Protein AF-A0A349WH10-F1 (afdb_monomer_lite)

Radius of gyration: 17.25 Å; chains: 1; bounding box: 46×36×33 Å

pLDDT: mean 86.92, std 10.28, range [43.69, 96.06]

Sequence (78 aa):
MFSIHRKSCYILAVFTLFQALIGNEGERWILADYQELKDAAAKQDAFAMGFLSLVHANGDKG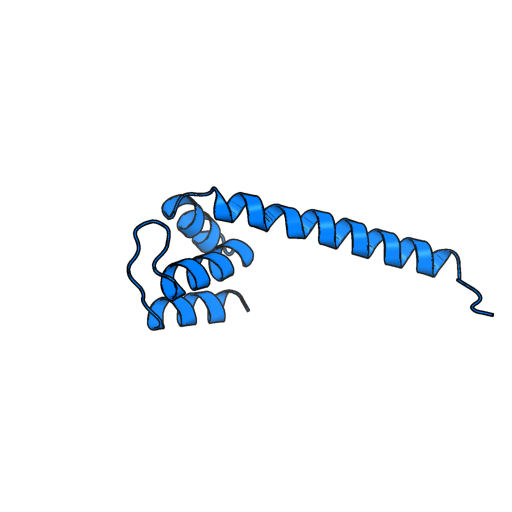QDISYADALNFAEVAA

Structure (mmCIF, N/CA/C/O backbone):
data_AF-A0A349WH10-F1
#
_entry.id   AF-A0A349WH10-F1
#
loop_
_atom_site.group_PDB
_atom_site.id
_atom_site.type_symbol
_atom_site.label_atom_id
_atom_site.label_alt_id
_atom_site.label_comp_id
_atom_site.label_asym_id
_atom_site.label_entity_id
_atom_site.label_seq_id
_atom_site.pdbx_PDB_ins_code
_atom_site.Cartn_x
_atom_site.Cartn_y
_atom_site.Cartn_z
_atom_site.occupancy
_atom_site.B_iso_or_equiv
_atom_site.auth_seq_id
_atom_site.auth_comp_id
_atom_site.auth_asym_id
_atom_site.auth_atom_id
_atom_site.pdbx_PDB_model_num
ATOM 1 N N . MET A 1 1 ? 30.934 -25.753 -11.811 1.00 43.69 1 MET A N 1
ATOM 2 C CA . MET A 1 1 ? 31.550 -24.418 -11.971 1.00 43.69 1 MET A CA 1
ATOM 3 C C . MET A 1 1 ? 30.574 -23.573 -12.779 1.00 43.69 1 MET A C 1
ATOM 5 O O . MET A 1 1 ? 30.436 -23.805 -13.972 1.00 43.69 1 MET A O 1
ATOM 9 N N . PHE A 1 2 ? 29.773 -22.733 -12.117 1.00 56.12 2 PHE A N 1
ATOM 10 C CA . PHE A 1 2 ? 28.708 -21.974 -12.781 1.00 56.12 2 PHE A CA 1
ATOM 11 C C . PHE A 1 2 ? 29.334 -20.954 -13.737 1.00 56.12 2 PHE A C 1
ATOM 13 O O . PHE A 1 2 ? 29.984 -20.008 -13.299 1.00 56.12 2 PHE A O 1
ATOM 20 N N . SER A 1 3 ? 29.176 -21.166 -15.045 1.00 58.69 3 SER A N 1
ATOM 21 C CA . SER A 1 3 ? 29.560 -20.177 -16.052 1.00 58.69 3 SER A CA 1
ATOM 22 C C . SER A 1 3 ? 28.518 -19.064 -16.035 1.00 58.69 3 SER A C 1
ATOM 24 O O . SER A 1 3 ? 27.501 -19.118 -16.727 1.00 58.69 3 SER A O 1
ATOM 26 N N . ILE A 1 4 ? 28.737 -18.083 -15.163 1.00 64.19 4 ILE A N 1
ATOM 27 C CA . ILE A 1 4 ? 27.896 -16.897 -15.061 1.00 64.19 4 ILE A CA 1
ATOM 28 C C . ILE A 1 4 ? 28.023 -16.134 -16.380 1.00 64.19 4 ILE A C 1
ATOM 30 O O . ILE A 1 4 ? 29.041 -15.506 -16.676 1.00 64.19 4 ILE A O 1
ATOM 34 N N . HIS A 1 5 ? 26.991 -16.224 -17.214 1.00 69.12 5 HIS A N 1
ATOM 35 C CA . HIS A 1 5 ? 26.931 -15.460 -18.447 1.00 69.12 5 HIS A CA 1
ATOM 36 C C . HIS A 1 5 ? 26.799 -13.980 -18.099 1.00 69.12 5 HIS A C 1
ATOM 38 O O . HIS A 1 5 ? 25.866 -13.574 -17.411 1.00 69.12 5 HIS A O 1
ATOM 44 N N . ARG A 1 6 ? 27.719 -13.155 -18.614 1.00 73.50 6 ARG A N 1
ATOM 45 C CA . ARG A 1 6 ? 27.785 -11.704 -18.357 1.00 73.50 6 ARG A CA 1
ATOM 46 C C . ARG A 1 6 ? 26.428 -11.003 -18.538 1.00 73.50 6 ARG A C 1
ATOM 48 O O . ARG A 1 6 ? 26.094 -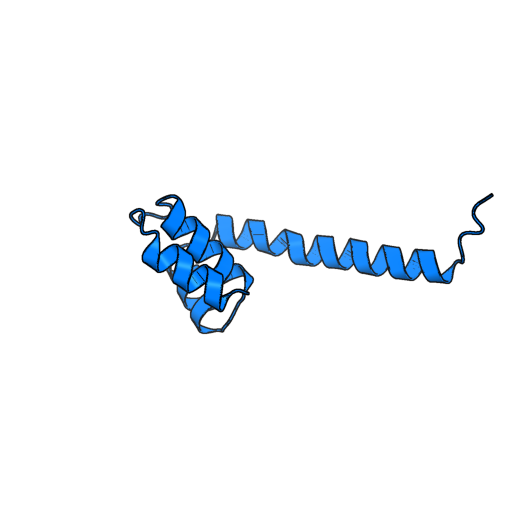10.100 -17.785 1.00 73.50 6 ARG A O 1
ATOM 55 N N . LYS A 1 7 ? 25.620 -11.466 -19.499 1.00 76.56 7 LYS A N 1
ATOM 56 C CA . LYS A 1 7 ? 24.253 -10.976 -19.748 1.00 76.56 7 LYS A CA 1
ATOM 57 C C . LYS A 1 7 ? 23.289 -11.269 -18.590 1.00 76.56 7 LYS A C 1
ATOM 59 O O . LYS A 1 7 ? 22.510 -10.399 -18.227 1.00 76.56 7 LYS A O 1
ATOM 64 N N . SER A 1 8 ? 23.376 -12.451 -17.984 1.00 81.56 8 SER A N 1
ATOM 65 C CA . SER A 1 8 ? 22.553 -12.849 -16.838 1.00 81.56 8 SER A CA 1
ATOM 66 C C . SER A 1 8 ? 22.842 -11.993 -15.603 1.00 81.56 8 SER A C 1
ATOM 68 O O . SER A 1 8 ? 21.907 -11.614 -14.910 1.00 81.56 8 SER A O 1
ATOM 70 N N . CYS A 1 9 ? 24.102 -11.605 -15.365 1.00 83.69 9 CYS A N 1
ATOM 71 C CA . CYS A 1 9 ? 24.446 -10.648 -14.304 1.00 83.69 9 CYS A CA 1
ATOM 72 C C . CYS A 1 9 ? 23.774 -9.289 -14.487 1.00 83.69 9 CYS A C 1
ATOM 74 O O . CYS A 1 9 ? 23.244 -8.744 -13.525 1.00 83.69 9 CYS A O 1
ATOM 76 N N . TYR A 1 10 ? 23.784 -8.744 -15.707 1.00 84.69 10 TYR A N 1
ATOM 77 C CA . TYR A 1 10 ? 23.144 -7.455 -15.970 1.00 84.69 10 TYR A CA 1
ATOM 78 C C . TYR A 1 10 ? 21.632 -7.522 -15.776 1.00 84.69 10 TYR A C 1
ATOM 80 O O . TYR A 1 10 ? 21.062 -6.624 -15.170 1.00 84.69 10 TYR A O 1
ATOM 88 N N . ILE A 1 11 ? 20.996 -8.601 -16.236 1.00 88.69 11 ILE A N 1
ATOM 89 C CA . ILE A 1 11 ? 19.558 -8.812 -16.039 1.00 88.69 11 ILE A CA 1
ATOM 90 C C . ILE A 1 11 ? 19.232 -8.874 -14.543 1.00 88.69 11 ILE A C 1
ATOM 92 O O . ILE A 1 11 ? 18.339 -8.169 -14.084 1.00 88.69 11 ILE A O 1
ATOM 96 N N . LEU A 1 12 ? 19.989 -9.657 -13.769 1.00 87.44 12 LEU A N 1
ATOM 97 C CA . LEU A 1 12 ? 19.798 -9.748 -12.321 1.00 87.44 12 LEU A CA 1
ATOM 98 C C . LEU A 1 12 ? 19.966 -8.388 -11.637 1.00 87.44 12 LEU A C 1
ATOM 100 O O . LEU A 1 12 ? 19.109 -8.021 -10.839 1.00 87.44 12 LEU A O 1
ATOM 104 N N . ALA A 1 13 ? 21.003 -7.625 -11.995 1.00 87.69 13 ALA A N 1
ATOM 105 C CA . ALA A 1 13 ? 21.250 -6.296 -11.440 1.00 87.69 13 ALA A CA 1
ATOM 106 C C . ALA A 1 13 ? 20.105 -5.312 -11.734 1.00 87.69 13 ALA A C 1
ATOM 108 O O . ALA A 1 13 ? 19.713 -4.552 -10.852 1.00 87.69 13 ALA A O 1
ATOM 109 N N . VAL A 1 14 ? 19.526 -5.357 -12.941 1.00 88.62 14 VAL A N 1
ATOM 110 C CA . VAL A 1 14 ? 18.348 -4.546 -13.290 1.00 88.62 14 VAL A CA 1
ATOM 111 C C . VAL A 1 14 ? 17.165 -4.899 -12.393 1.00 88.62 14 VAL A C 1
ATOM 113 O O . VAL A 1 14 ? 16.552 -3.995 -11.837 1.00 88.62 14 VAL A O 1
ATOM 116 N N . PHE A 1 15 ? 16.880 -6.186 -12.179 1.00 89.06 15 PHE A N 1
ATOM 117 C CA . PHE A 1 15 ? 15.795 -6.594 -11.281 1.00 89.06 15 PHE A CA 1
ATOM 118 C C . PHE A 1 15 ? 16.039 -6.171 -9.830 1.00 89.06 15 PHE A C 1
ATOM 120 O O . PHE A 1 15 ? 15.107 -5.713 -9.174 1.00 89.06 15 PHE A O 1
ATOM 127 N N . THR A 1 16 ? 17.279 -6.261 -9.336 1.00 85.56 16 THR A N 1
ATOM 128 C CA . THR A 1 16 ? 17.595 -5.846 -7.956 1.00 85.56 16 THR A CA 1
ATOM 129 C C . THR A 1 16 ? 17.407 -4.341 -7.768 1.00 85.56 16 THR A C 1
ATOM 131 O O . THR A 1 16 ? 16.832 -3.908 -6.773 1.00 85.56 16 THR A O 1
ATOM 134 N N . LEU A 1 17 ? 17.837 -3.537 -8.746 1.00 85.69 17 LEU A N 1
ATOM 135 C CA . LEU A 1 17 ? 17.624 -2.087 -8.742 1.00 85.69 17 LEU A CA 1
ATOM 136 C C . LEU A 1 17 ? 16.136 -1.729 -8.836 1.00 85.69 17 LEU A C 1
ATOM 138 O O . LEU A 1 17 ? 15.683 -0.820 -8.147 1.00 85.69 17 LEU A O 1
ATOM 142 N N . PHE A 1 18 ? 15.364 -2.462 -9.642 1.00 83.25 18 PHE A N 1
ATOM 143 C CA . PHE A 1 18 ? 13.924 -2.241 -9.780 1.00 83.25 18 PHE A CA 1
ATOM 144 C C . PHE A 1 18 ? 13.169 -2.554 -8.480 1.00 83.25 18 PHE A C 1
ATOM 146 O O . PHE A 1 18 ? 12.287 -1.801 -8.082 1.00 83.25 18 PHE A O 1
ATOM 153 N N . GLN A 1 19 ? 13.559 -3.618 -7.770 1.00 80.69 19 GLN A N 1
ATOM 154 C CA . GLN A 1 19 ? 13.013 -3.940 -6.449 1.00 80.69 19 GLN A CA 1
ATOM 155 C C . GLN A 1 19 ? 13.350 -2.876 -5.402 1.00 80.69 19 GLN A C 1
ATOM 157 O O . GLN A 1 19 ? 12.490 -2.539 -4.596 1.00 80.69 19 GLN A O 1
ATOM 162 N N . ALA A 1 20 ? 14.566 -2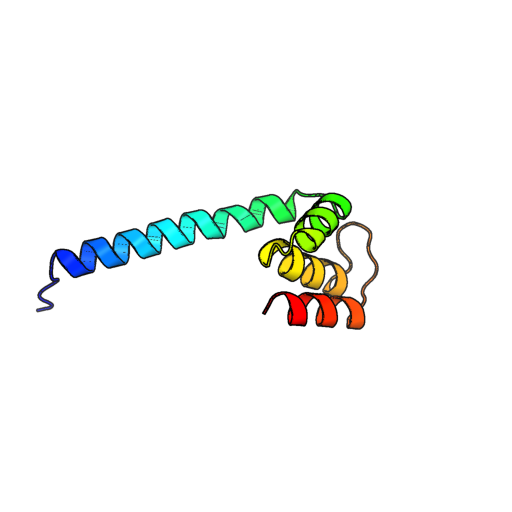.323 -5.427 1.00 78.25 20 ALA A N 1
ATOM 163 C CA . ALA A 1 20 ? 14.947 -1.228 -4.537 1.00 78.25 20 ALA A CA 1
ATOM 164 C C . ALA A 1 20 ? 14.136 0.049 -4.817 1.00 78.25 20 ALA A C 1
ATOM 166 O O . ALA A 1 20 ? 13.717 0.725 -3.882 1.00 78.25 20 ALA A O 1
ATOM 167 N N . LEU A 1 21 ? 13.873 0.346 -6.095 1.00 73.69 21 LEU A N 1
ATOM 168 C CA . LEU A 1 21 ? 13.042 1.481 -6.496 1.00 73.69 21 LEU A CA 1
ATOM 169 C C . LEU A 1 21 ? 11.595 1.319 -6.005 1.00 73.69 21 LEU A C 1
ATOM 171 O O . LEU A 1 21 ? 11.041 2.246 -5.426 1.00 73.69 21 LEU A O 1
ATOM 175 N N . ILE A 1 22 ? 11.011 0.130 -6.187 1.00 74.62 22 ILE A N 1
ATOM 176 C CA . ILE A 1 22 ? 9.641 -0.180 -5.750 1.00 74.62 22 ILE A CA 1
ATOM 177 C C . ILE A 1 22 ? 9.535 -0.221 -4.220 1.00 74.62 22 ILE A C 1
ATOM 179 O O . ILE A 1 22 ? 8.579 0.298 -3.653 1.00 74.62 22 ILE A O 1
ATOM 183 N N . GLY A 1 23 ? 10.515 -0.816 -3.534 1.00 69.06 23 GLY A N 1
ATOM 184 C CA . GLY A 1 23 ? 10.514 -0.934 -2.074 1.00 69.06 23 GLY A CA 1
ATOM 185 C C . GLY A 1 23 ? 10.511 0.418 -1.355 1.00 69.06 23 GLY A C 1
ATOM 186 O O . GLY A 1 23 ? 10.002 0.514 -0.241 1.00 69.06 23 GLY A O 1
ATOM 187 N N . ASN A 1 24 ? 11.010 1.469 -2.009 1.00 71.88 24 ASN A N 1
ATOM 188 C CA . ASN A 1 24 ? 11.014 2.826 -1.470 1.00 71.88 24 ASN A CA 1
ATOM 189 C C . ASN A 1 24 ? 9.610 3.463 -1.396 1.00 71.88 24 ASN A C 1
ATOM 191 O O . ASN A 1 24 ? 9.403 4.386 -0.612 1.00 71.88 24 ASN A O 1
ATOM 195 N N . GLU A 1 25 ? 8.623 2.968 -2.153 1.00 75.50 25 GLU A N 1
ATOM 196 C CA . GLU A 1 25 ? 7.238 3.463 -2.059 1.00 75.50 25 GLU A CA 1
ATOM 197 C C . GLU A 1 25 ? 6.588 3.099 -0.712 1.00 75.50 25 GLU A C 1
ATOM 199 O O . GLU A 1 25 ? 5.682 3.789 -0.255 1.00 75.50 25 GLU A O 1
ATOM 204 N N . GLY A 1 26 ? 7.069 2.058 -0.020 1.00 77.75 26 GLY A N 1
ATOM 205 C CA . GLY A 1 26 ? 6.527 1.663 1.283 1.00 77.75 26 GLY A CA 1
ATOM 206 C C . GLY A 1 26 ? 6.693 2.743 2.357 1.00 77.75 26 GLY A C 1
ATOM 207 O O . GLY A 1 26 ? 5.745 3.040 3.082 1.00 77.75 26 GLY A O 1
ATOM 208 N N . GLU A 1 27 ? 7.868 3.376 2.430 1.00 85.06 27 GLU A N 1
ATOM 209 C CA . GLU A 1 27 ? 8.140 4.455 3.393 1.00 85.06 27 GLU A CA 1
ATOM 210 C C . GLU A 1 27 ? 7.229 5.663 3.151 1.00 85.06 27 GLU A C 1
ATOM 212 O O . GLU A 1 27 ? 6.683 6.238 4.095 1.00 85.06 27 GLU A O 1
ATOM 217 N N . ARG A 1 28 ? 6.981 5.990 1.878 1.00 87.94 28 ARG A N 1
ATOM 218 C CA . ARG A 1 28 ? 6.053 7.052 1.486 1.00 87.94 28 ARG A CA 1
ATOM 219 C C . ARG A 1 28 ? 4.652 6.815 2.050 1.00 87.94 28 ARG A C 1
ATOM 221 O O . ARG A 1 28 ? 4.081 7.735 2.624 1.00 87.94 28 ARG A O 1
ATOM 228 N N . TRP A 1 29 ? 4.107 5.604 1.938 1.00 89.19 29 TRP A N 1
ATOM 229 C CA . TRP A 1 29 ? 2.750 5.293 2.416 1.00 89.19 29 TRP A CA 1
ATOM 230 C C . TRP A 1 29 ? 2.644 5.167 3.940 1.00 89.19 29 TRP A C 1
ATOM 232 O O . TRP A 1 29 ? 1.609 5.497 4.529 1.00 89.19 29 TRP A O 1
ATOM 242 N N . ILE A 1 30 ? 3.730 4.764 4.604 1.00 88.25 30 ILE A N 1
ATOM 243 C CA . ILE A 1 30 ? 3.826 4.800 6.069 1.00 88.25 30 ILE A CA 1
ATOM 244 C C . ILE A 1 30 ? 3.681 6.242 6.571 1.00 88.25 30 ILE A C 1
ATOM 246 O O . ILE A 1 30 ? 2.917 6.479 7.507 1.00 88.25 30 ILE A O 1
ATOM 250 N N . LEU A 1 31 ? 4.356 7.197 5.926 1.00 89.94 31 LEU A N 1
ATOM 251 C CA . LEU A 1 31 ? 4.355 8.608 6.323 1.00 89.94 31 LEU A CA 1
ATOM 252 C C . LEU A 1 31 ? 3.140 9.401 5.816 1.00 89.94 31 LEU A C 1
ATOM 254 O O . LEU A 1 31 ? 2.768 10.384 6.453 1.00 89.94 31 LEU A O 1
ATOM 258 N N . ALA A 1 32 ? 2.529 8.984 4.704 1.00 91.25 32 ALA A N 1
ATO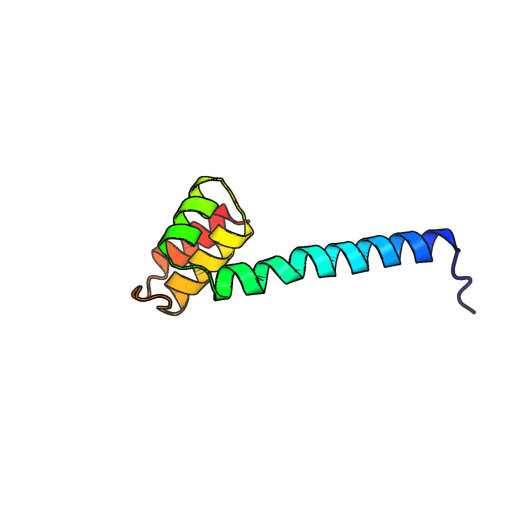M 259 C CA . ALA A 1 32 ? 1.359 9.638 4.119 1.00 91.25 32 ALA A CA 1
ATOM 260 C C . ALA A 1 32 ? 0.166 9.646 5.081 1.00 91.25 32 ALA A C 1
ATOM 262 O O . ALA A 1 32 ? -0.043 8.697 5.843 1.00 91.25 32 ALA A O 1
ATOM 263 N N . ASP A 1 33 ? -0.664 10.681 5.028 1.00 93.94 33 ASP A N 1
ATOM 264 C CA . ASP A 1 33 ? -1.921 10.668 5.769 1.00 93.94 33 ASP A CA 1
ATOM 265 C C . ASP A 1 33 ? -2.988 9.804 5.066 1.00 93.94 33 ASP A C 1
ATOM 267 O O . ASP A 1 33 ? -2.814 9.302 3.950 1.00 93.94 33 ASP A O 1
ATOM 271 N N . TYR A 1 34 ? -4.106 9.565 5.755 1.00 92.88 34 TYR A N 1
ATOM 272 C CA . TYR A 1 34 ? -5.182 8.741 5.205 1.00 92.88 34 TYR A CA 1
ATOM 273 C C . TYR A 1 34 ? -5.806 9.350 3.935 1.00 92.88 34 TYR A C 1
ATOM 275 O O . TYR A 1 34 ? -6.241 8.616 3.045 1.00 92.88 34 TYR A O 1
ATOM 283 N N . GLN A 1 35 ? -5.838 10.681 3.822 1.00 94.12 35 GLN A N 1
ATOM 284 C CA . GLN A 1 35 ? -6.443 11.361 2.682 1.00 94.12 35 GLN A CA 1
ATOM 285 C C . GLN A 1 35 ? -5.559 11.245 1.436 1.00 94.12 35 GLN A C 1
ATOM 287 O O . GLN A 1 35 ? -6.063 10.918 0.364 1.00 94.12 35 GLN A O 1
ATOM 292 N N . GLU A 1 36 ? -4.247 11.416 1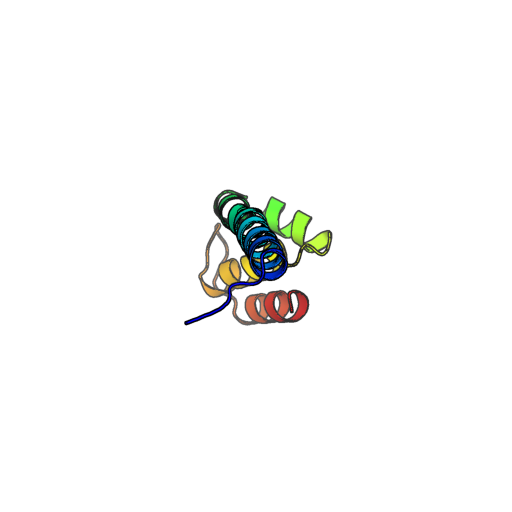.578 1.00 94.19 36 GLU A N 1
ATOM 293 C CA . GLU A 1 36 ? -3.270 11.207 0.510 1.00 94.19 36 GLU A CA 1
ATOM 294 C C . GLU A 1 36 ? -3.316 9.774 -0.029 1.00 94.19 36 GLU A C 1
ATOM 296 O O . GLU A 1 36 ? -3.280 9.563 -1.244 1.00 94.19 36 GLU A O 1
ATOM 301 N N . LEU A 1 37 ? -3.457 8.786 0.861 1.00 92.81 37 LEU A N 1
ATOM 302 C CA . LEU A 1 37 ? -3.639 7.383 0.488 1.00 92.81 37 LEU A CA 1
ATOM 303 C C . LEU A 1 37 ? -4.912 7.168 -0.335 1.00 92.81 37 LEU A C 1
ATOM 305 O O . LEU A 1 37 ? -4.873 6.495 -1.367 1.00 92.81 37 LEU A O 1
ATOM 309 N N . LYS A 1 38 ? -6.032 7.774 0.071 1.00 94.06 38 LYS A N 1
ATOM 310 C CA . LYS A 1 38 ? -7.282 7.719 -0.698 1.00 94.06 38 LYS A CA 1
ATOM 311 C C . LYS A 1 38 ? -7.171 8.405 -2.054 1.00 94.06 38 LYS A C 1
ATOM 313 O O . LYS A 1 38 ? -7.679 7.871 -3.039 1.00 94.06 38 LYS A O 1
ATOM 318 N N . ASP A 1 39 ? -6.506 9.550 -2.126 1.00 95.81 39 ASP A N 1
ATOM 319 C CA . ASP A 1 39 ? -6.323 10.288 -3.376 1.00 95.81 39 ASP A CA 1
ATOM 320 C C . 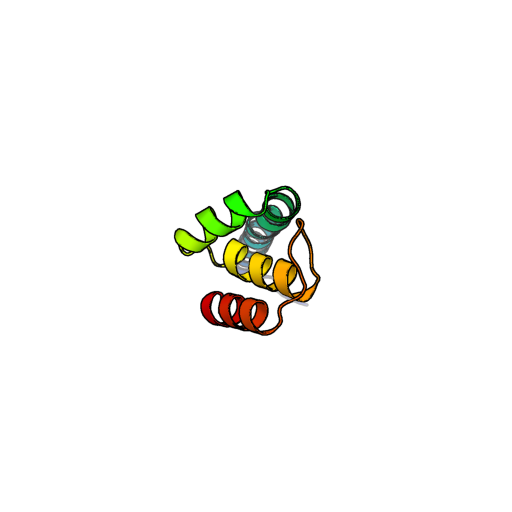ASP A 1 39 ? -5.415 9.525 -4.354 1.00 95.81 39 ASP A C 1
ATOM 322 O O . ASP A 1 39 ? -5.642 9.545 -5.566 1.00 95.81 39 ASP A O 1
ATOM 326 N N . ALA A 1 40 ? -4.399 8.821 -3.846 1.00 93.56 40 ALA A N 1
ATOM 327 C CA . ALA A 1 40 ? -3.549 7.940 -4.641 1.00 93.56 40 ALA A CA 1
ATOM 328 C C . ALA A 1 40 ? -4.296 6.679 -5.102 1.00 93.56 40 ALA A C 1
ATOM 330 O O . ALA A 1 40 ? -4.238 6.325 -6.281 1.00 93.56 40 ALA A O 1
ATOM 331 N N . ALA A 1 41 ? -5.080 6.057 -4.221 1.00 92.38 41 ALA A N 1
ATOM 332 C CA . ALA A 1 41 ? -5.946 4.937 -4.576 1.00 92.38 41 ALA A CA 1
ATOM 333 C C . ALA A 1 41 ? -6.989 5.320 -5.640 1.00 92.38 41 ALA A C 1
ATOM 335 O O . ALA A 1 41 ? -7.221 4.565 -6.581 1.00 92.38 41 ALA A O 1
ATOM 336 N N . ALA A 1 42 ? -7.553 6.531 -5.570 1.00 93.44 42 ALA A N 1
ATOM 337 C CA . ALA A 1 42 ? -8.458 7.058 -6.594 1.00 93.44 42 ALA A CA 1
ATOM 338 C C . ALA A 1 42 ? -7.784 7.218 -7.971 1.00 93.44 42 ALA A C 1
ATOM 340 O O . ALA A 1 42 ? -8.459 7.185 -9.000 1.00 93.44 42 ALA A O 1
ATOM 341 N N . LYS A 1 43 ? -6.452 7.350 -8.005 1.00 94.00 43 LYS A N 1
ATOM 342 C CA . LYS A 1 43 ? -5.631 7.348 -9.227 1.00 94.00 43 LYS A CA 1
ATOM 343 C C . LYS A 1 43 ? -5.179 5.942 -9.646 1.00 94.00 43 LYS A C 1
ATOM 345 O O . LYS A 1 43 ? -4.323 5.832 -10.517 1.00 94.00 43 LYS A O 1
ATOM 350 N N . GLN A 1 44 ? -5.763 4.894 -9.061 1.00 90.50 44 GLN A N 1
ATOM 351 C CA . GLN A 1 44 ? -5.443 3.486 -9.315 1.00 90.50 44 GLN A CA 1
ATOM 352 C C . GLN A 1 44 ? -4.002 3.095 -8.946 1.00 90.50 44 GLN A C 1
ATOM 354 O O . GLN A 1 44 ? -3.422 2.197 -9.554 1.00 90.50 44 GLN A O 1
ATOM 359 N N . ASP A 1 45 ? -3.415 3.741 -7.934 1.00 90.94 45 ASP A N 1
ATOM 360 C CA . ASP A 1 45 ? -2.133 3.307 -7.379 1.00 90.94 45 ASP A CA 1
ATOM 361 C C . ASP A 1 45 ? -2.318 2.020 -6.554 1.00 90.94 45 ASP A C 1
ATOM 363 O O . ASP A 1 45 ? -2.922 2.028 -5.477 1.00 90.94 45 ASP A O 1
ATOM 367 N N . ALA A 1 46 ? -1.809 0.901 -7.076 1.00 89.81 46 ALA A N 1
ATOM 368 C CA . ALA A 1 46 ? -1.933 -0.411 -6.444 1.00 89.81 46 ALA A CA 1
ATOM 369 C C . ALA A 1 46 ? -1.253 -0.481 -5.067 1.00 89.81 46 ALA A C 1
ATOM 371 O O . ALA A 1 46 ? -1.749 -1.171 -4.175 1.00 89.81 46 ALA A O 1
ATOM 372 N N . PHE A 1 47 ? -0.161 0.263 -4.849 1.00 89.12 47 PHE A N 1
ATOM 373 C CA . PHE A 1 47 ? 0.505 0.299 -3.547 1.00 89.12 47 PHE A CA 1
ATOM 374 C C . PHE A 1 47 ? -0.329 1.066 -2.527 1.00 89.12 47 PHE A C 1
ATOM 376 O O . PHE A 1 47 ? -0.476 0.596 -1.401 1.00 89.12 47 PHE A O 1
ATOM 383 N N . ALA A 1 48 ? -0.935 2.187 -2.925 1.00 92.81 48 ALA A N 1
ATOM 384 C CA . ALA A 1 48 ? -1.838 2.934 -2.053 1.00 92.81 48 ALA A CA 1
ATOM 385 C C . ALA A 1 48 ? -3.085 2.116 -1.679 1.00 92.81 48 ALA A C 1
ATOM 387 O O . ALA A 1 48 ? -3.483 2.104 -0.515 1.00 92.81 48 ALA A O 1
ATOM 388 N N . MET A 1 49 ? -3.672 1.383 -2.633 1.00 94.06 49 MET A N 1
ATOM 389 C CA . MET A 1 49 ? -4.806 0.484 -2.372 1.00 94.06 49 MET A CA 1
ATOM 390 C C . MET A 1 49 ? -4.413 -0.674 -1.447 1.00 94.06 49 MET A C 1
ATOM 392 O O . MET A 1 49 ? -5.081 -0.919 -0.443 1.00 94.06 49 MET A O 1
ATOM 396 N N . GLY A 1 50 ? -3.276 -1.325 -1.704 1.00 92.88 50 GLY A N 1
ATOM 397 C CA . GLY A 1 50 ? -2.746 -2.358 -0.815 1.00 92.88 50 GLY A CA 1
ATOM 398 C C . GLY A 1 50 ? -2.504 -1.830 0.602 1.00 92.88 50 GLY A C 1
ATOM 399 O O . GLY A 1 50 ? -2.885 -2.475 1.579 1.00 92.88 50 GLY A O 1
ATOM 400 N N . PHE A 1 51 ? -1.952 -0.622 0.732 1.00 93.00 51 PHE A N 1
ATOM 401 C CA . PHE A 1 51 ? -1.710 0.001 2.029 1.00 93.00 51 PHE A CA 1
ATOM 402 C C . PHE A 1 51 ? -3.010 0.408 2.739 1.00 93.00 51 PHE A C 1
ATOM 404 O O . PHE A 1 51 ? -3.132 0.185 3.941 1.00 93.00 51 PHE A O 1
ATOM 411 N N . LEU A 1 52 ? -4.019 0.916 2.020 1.00 94.25 52 LEU A N 1
ATOM 412 C CA . LEU A 1 52 ? -5.356 1.168 2.575 1.00 94.25 52 LEU A CA 1
ATOM 413 C C . LEU A 1 52 ? -5.988 -0.104 3.141 1.00 94.25 52 LEU A C 1
ATOM 415 O O . LEU A 1 52 ? -6.611 -0.044 4.202 1.00 94.25 52 LEU A O 1
ATOM 419 N N . SER A 1 53 ? -5.779 -1.257 2.497 1.00 94.94 53 SER A N 1
ATOM 420 C CA . SER A 1 53 ? -6.253 -2.527 3.053 1.00 94.94 53 SER A CA 1
ATOM 421 C C . SER A 1 53 ? -5.651 -2.804 4.435 1.00 94.94 53 SER A C 1
ATOM 423 O O . SER A 1 53 ? -6.363 -3.193 5.359 1.00 94.94 53 SER A O 1
ATOM 425 N N . LEU A 1 54 ? -4.355 -2.521 4.610 1.00 93.31 54 LEU A N 1
ATOM 426 C CA . LEU A 1 54 ? -3.647 -2.704 5.876 1.00 93.31 54 LEU A CA 1
ATOM 427 C C . LEU A 1 54 ? -4.107 -1.698 6.930 1.00 93.31 54 LEU A C 1
ATOM 429 O O . LEU A 1 54 ? -4.250 -2.075 8.093 1.00 93.31 54 LEU A O 1
ATOM 433 N N . VAL A 1 55 ? -4.374 -0.451 6.534 1.00 94.62 55 VAL A N 1
ATOM 434 C CA . VAL A 1 55 ? -4.927 0.575 7.430 1.00 94.62 55 VAL A CA 1
ATOM 435 C C . VAL A 1 55 ? -6.261 0.102 8.007 1.00 94.62 55 VAL A C 1
ATOM 437 O O . VAL A 1 55 ? -6.427 0.105 9.225 1.00 94.62 55 VAL A O 1
ATOM 440 N N . HIS A 1 56 ? -7.176 -0.382 7.163 1.00 95.12 56 HIS A N 1
ATOM 441 C CA . HIS A 1 56 ? -8.480 -0.885 7.605 1.00 95.12 56 HIS A CA 1
ATOM 442 C C . HIS A 1 56 ? -8.402 -2.230 8.343 1.00 95.12 56 HIS A C 1
ATOM 444 O O . HIS A 1 56 ? -9.225 -2.490 9.215 1.00 95.12 56 HIS A O 1
ATOM 450 N N . ALA A 1 57 ? -7.415 -3.081 8.056 1.00 95.81 57 ALA A N 1
ATOM 451 C CA . ALA A 1 57 ? -7.224 -4.332 8.790 1.00 95.81 57 ALA A CA 1
ATOM 452 C C . ALA A 1 57 ? -6.688 -4.112 10.217 1.00 95.81 57 ALA A C 1
ATOM 454 O O . ALA A 1 57 ? -7.039 -4.867 11.121 1.00 95.81 57 ALA A O 1
ATOM 455 N N . ASN A 1 58 ? -5.844 -3.093 10.419 1.00 93.50 58 ASN A N 1
ATOM 456 C CA . ASN A 1 58 ? -5.165 -2.844 11.697 1.00 93.50 58 ASN A CA 1
ATOM 457 C C . ASN A 1 58 ? -5.755 -1.677 12.504 1.00 93.50 58 ASN A C 1
ATOM 459 O O . ASN A 1 58 ? -5.412 -1.534 13.675 1.00 93.50 58 ASN A O 1
ATOM 463 N N . GLY A 1 59 ? -6.628 -0.861 11.908 1.00 91.38 59 GLY A N 1
ATOM 464 C CA . GLY A 1 59 ? -7.162 0.343 12.546 1.00 91.38 59 GLY A CA 1
ATOM 465 C C . GLY A 1 59 ? -6.098 1.434 12.708 1.00 91.38 59 GLY A C 1
ATOM 466 O O . GLY A 1 59 ? -5.921 1.986 13.792 1.00 91.38 59 GLY A O 1
ATOM 467 N N . ASP A 1 60 ? -5.323 1.685 11.650 1.00 91.94 60 ASP A N 1
ATOM 468 C CA . ASP A 1 60 ? -4.256 2.695 11.637 1.00 91.94 60 ASP A CA 1
ATOM 469 C C . ASP A 1 60 ? -4.771 4.057 11.121 1.00 91.94 60 ASP A C 1
ATOM 471 O O . ASP A 1 60 ? -5.883 4.176 10.607 1.00 91.94 60 ASP A O 1
ATOM 475 N N . LYS A 1 61 ? -3.966 5.117 11.254 1.00 90.31 61 LYS A N 1
ATOM 476 C CA . LYS A 1 61 ? -4.230 6.464 10.710 1.00 90.31 61 LYS A CA 1
ATOM 477 C C . LYS A 1 61 ? -5.597 7.036 11.116 1.00 90.31 61 LYS A C 1
ATOM 479 O O . LYS A 1 61 ? -6.231 7.773 10.360 1.00 90.31 61 LYS A O 1
ATOM 484 N N . GLY A 1 62 ? -6.039 6.697 12.329 1.00 89.81 62 GLY A N 1
ATOM 485 C CA . GLY A 1 62 ? -7.303 7.157 12.905 1.00 89.81 62 GLY A CA 1
ATOM 486 C C . GLY A 1 62 ? -8.551 6.492 12.321 1.00 89.81 62 GLY A C 1
ATOM 487 O O . GLY A 1 62 ? -9.643 7.016 12.525 1.00 89.81 62 GLY A O 1
ATOM 488 N N . GLN A 1 63 ? -8.401 5.385 11.588 1.00 91.94 63 GLN A N 1
ATOM 489 C CA . GLN A 1 63 ? -9.517 4.566 11.124 1.00 91.94 63 GLN A CA 1
ATOM 490 C C . GLN A 1 63 ? -9.798 3.418 12.085 1.00 91.94 63 GLN A C 1
ATOM 492 O O . GLN A 1 63 ? -8.890 2.870 12.705 1.00 91.94 63 GLN A O 1
ATOM 497 N N . ASP A 1 64 ? -11.064 3.020 12.156 1.00 93.69 64 ASP A N 1
ATOM 498 C CA . ASP A 1 64 ? -11.456 1.801 12.849 1.00 93.69 64 ASP A CA 1
ATOM 499 C C . ASP A 1 64 ? -11.154 0.561 12.000 1.00 93.69 64 ASP A C 1
ATOM 501 O O . ASP A 1 64 ? -11.053 0.610 10.768 1.00 93.69 64 ASP A O 1
ATOM 505 N N . ILE A 1 65 ? -11.048 -0.582 12.678 1.00 95.94 65 ILE A N 1
ATOM 506 C CA . ILE A 1 65 ? -10.867 -1.874 12.019 1.00 95.94 65 ILE A CA 1
ATOM 507 C C . ILE A 1 65 ? -12.130 -2.222 11.219 1.00 95.94 65 ILE A C 1
ATOM 509 O O . ILE A 1 65 ? -13.222 -2.339 11.776 1.00 95.94 65 ILE A O 1
ATOM 513 N N . SER A 1 66 ? -11.961 -2.460 9.920 1.00 96.06 66 SER A N 1
ATOM 514 C CA . SER A 1 66 ? -13.008 -2.894 8.997 1.00 96.06 66 SER A CA 1
ATOM 515 C C . SER A 1 66 ? -12.454 -3.917 8.011 1.00 96.06 66 SER A C 1
ATOM 517 O O . SER A 1 66 ? -11.792 -3.588 7.028 1.00 96.06 66 SER A O 1
ATOM 519 N N . TYR A 1 67 ? -12.754 -5.194 8.250 1.00 94.31 67 TYR A N 1
ATOM 520 C CA . TYR A 1 67 ? -12.323 -6.271 7.353 1.00 94.31 67 TYR A CA 1
ATOM 521 C C . TYR A 1 67 ? -13.019 -6.229 5.988 1.00 94.31 67 TYR A C 1
ATOM 523 O O . TYR A 1 67 ? -12.461 -6.717 5.009 1.00 94.31 67 TYR A O 1
ATOM 531 N N . ALA A 1 68 ? -14.217 -5.641 5.911 1.00 95.75 68 ALA A N 1
ATOM 532 C CA . ALA A 1 68 ? -14.931 -5.467 4.650 1.00 95.75 68 ALA A CA 1
ATOM 533 C C . ALA A 1 68 ? -14.210 -4.460 3.743 1.00 95.75 68 ALA A C 1
ATOM 535 O O . ALA A 1 68 ? -13.956 -4.759 2.577 1.00 95.75 68 ALA A O 1
ATOM 536 N N . ASP A 1 69 ? -13.820 -3.306 4.293 1.00 93.00 69 ASP A N 1
ATOM 537 C CA . ASP A 1 69 ? -13.067 -2.298 3.541 1.00 93.00 69 ASP A CA 1
ATOM 538 C C . ASP A 1 69 ? -11.662 -2.799 3.213 1.00 93.00 69 ASP A C 1
ATOM 540 O O . ASP A 1 69 ? -11.188 -2.616 2.092 1.00 93.00 69 ASP A O 1
ATOM 544 N N . ALA A 1 70 ? -11.023 -3.502 4.155 1.00 95.25 70 ALA A N 1
ATOM 545 C CA . ALA A 1 70 ? -9.730 -4.125 3.919 1.00 95.25 70 ALA A CA 1
ATOM 546 C C . ALA A 1 70 ? -9.773 -5.096 2.731 1.00 95.25 70 ALA A C 1
ATOM 548 O O . ALA A 1 70 ? -8.941 -5.000 1.831 1.00 95.25 70 ALA A O 1
ATOM 549 N N . LEU A 1 71 ? -10.763 -5.995 2.692 1.00 95.31 71 LEU A N 1
ATOM 550 C CA . LEU A 1 71 ? -10.920 -6.939 1.588 1.00 95.31 71 LEU A CA 1
ATOM 551 C C . LEU A 1 71 ? -11.164 -6.218 0.260 1.00 95.31 71 LEU A C 1
ATOM 553 O O . LEU A 1 71 ? -10.502 -6.533 -0.721 1.00 95.31 71 LEU A O 1
ATOM 557 N N . ASN A 1 72 ? -12.049 -5.220 0.239 1.00 94.56 72 ASN A N 1
ATOM 558 C CA . ASN A 1 72 ? -12.361 -4.466 -0.974 1.00 94.56 72 ASN A CA 1
ATOM 559 C C . ASN A 1 72 ? -11.106 -3.794 -1.560 1.00 94.56 72 ASN A C 1
ATOM 561 O O . ASN A 1 72 ? -10.795 -3.955 -2.737 1.00 94.56 72 ASN A O 1
ATOM 565 N N . PHE A 1 73 ? -10.320 -3.104 -0.730 1.00 93.31 73 PHE A N 1
ATOM 566 C CA . PHE A 1 73 ? -9.073 -2.497 -1.196 1.00 93.31 73 PHE A CA 1
ATOM 567 C C . PHE A 1 73 ? -8.025 -3.531 -1.625 1.00 93.31 73 PHE A C 1
ATOM 569 O O . PHE A 1 73 ? -7.293 -3.279 -2.579 1.00 93.31 73 PHE A O 1
ATOM 576 N N . ALA A 1 74 ? -7.962 -4.690 -0.965 1.00 92.88 74 ALA A N 1
ATOM 577 C CA . ALA A 1 74 ? -7.048 -5.765 -1.343 1.00 92.88 74 ALA A CA 1
ATOM 578 C C . ALA A 1 74 ? -7.418 -6.406 -2.691 1.00 92.88 74 ALA A C 1
ATOM 580 O O . ALA A 1 74 ? -6.531 -6.684 -3.493 1.00 92.88 74 ALA A O 1
ATOM 581 N N . GLU A 1 75 ? -8.708 -6.610 -2.961 1.00 93.00 75 GLU A N 1
ATOM 582 C CA . GLU A 1 75 ? -9.193 -7.171 -4.228 1.00 93.00 75 GLU A CA 1
ATOM 583 C C . GLU A 1 75 ? -8.935 -6.234 -5.408 1.00 93.00 75 GLU A C 1
ATOM 585 O O . GLU A 1 75 ? -8.587 -6.695 -6.490 1.00 93.00 75 GLU A O 1
ATOM 590 N N . VAL A 1 76 ? -9.068 -4.922 -5.203 1.00 89.31 76 VAL A N 1
ATOM 591 C CA . VAL A 1 76 ? -8.823 -3.926 -6.259 1.00 89.31 76 VAL A CA 1
ATOM 592 C C . VAL A 1 76 ? -7.321 -3.671 -6.472 1.00 89.31 76 VAL A C 1
ATOM 594 O O . VAL A 1 76 ? -6.921 -3.203 -7.536 1.00 89.31 76 VAL A O 1
ATOM 597 N N . ALA A 1 77 ? -6.477 -3.984 -5.485 1.00 85.25 77 ALA A N 1
ATOM 598 C CA . ALA A 1 77 ? -5.023 -3.855 -5.586 1.00 85.25 77 ALA A CA 1
ATOM 599 C C . ALA A 1 77 ? -4.333 -5.027 -6.315 1.00 85.25 77 ALA A C 1
ATOM 601 O O . ALA A 1 77 ? -3.158 -4.890 -6.669 1.00 85.25 77 ALA A O 1
ATOM 602 N N . ALA A 1 78 ? -5.024 -6.163 -6.479 1.00 70.31 78 ALA A N 1
ATOM 603 C CA . ALA A 1 78 ? -4.506 -7.407 -7.061 1.00 70.31 78 ALA A CA 1
ATOM 604 C C . ALA A 1 78 ? -4.552 -7.418 -8.599 1.00 70.31 78 ALA A C 1
ATOM 606 O O . ALA A 1 78 ? -3.580 -7.941 -9.196 1.00 70.31 78 ALA A O 1
#

Foldseek 3Di:
DDPPDPVNVVVVVVVVVVCVVVVVVVVVLVPDAPVVLVVCVVVVDLVSLQSQLVCQCPVPNVRHNDNPSSVVSNVSSD

Secondary structure (DSSP, 8-state):
-----HHHHHHHHHHHHHHHHHHTHHHHHHHS-HHHHHHHHHTT-HHHHHHHHHHHHHT-TTPPP-HHHHHHHHHHH-